Protein AF-A0A7J3QA45-F1 (afdb_monomer_lite)

Radius of gyration: 17.04 Å; chains: 1; bounding box: 43×40×52 Å

Foldseek 3Di:
DAADALCLLLLLLVQVVHKDFLQVSLVVVCVLVVPRDSPDPCSVVHSEVNRQQWDDPDPGIIHGDPLSVVSNPDDDDRSDQDDLVNLVSRVVVLCVDPLSVQLLVCCLPPVGHPDPPPVSNVRSQNSCVSSVSGDRDDPPPPPPPDD

Structure (mmCIF, N/CA/C/O backbone):
data_AF-A0A7J3QA45-F1
#
_entry.id   AF-A0A7J3QA45-F1
#
loop_
_atom_site.group_PDB
_atom_site.id
_atom_site.type_symbol
_atom_site.label_atom_id
_atom_site.label_alt_id
_atom_site.label_comp_id
_atom_site.label_asym_id
_atom_site.label_entity_id
_atom_site.label_seq_id
_atom_site.pdbx_PDB_ins_code
_atom_site.Cartn_x
_atom_site.Cartn_y
_atom_site.Cartn_z
_atom_site.occupancy
_atom_site.B_iso_or_equiv
_atom_site.auth_seq_id
_atom_site.auth_comp_id
_atom_site.auth_asym_id
_atom_site.auth_atom_id
_atom_site.pdbx_PDB_model_num
ATOM 1 N N . MET A 1 1 ? -9.546 -4.423 -7.820 1.00 52.44 1 MET A N 1
ATOM 2 C CA . MET A 1 1 ? -8.212 -4.137 -8.392 1.00 52.44 1 MET A CA 1
ATOM 3 C C . MET A 1 1 ? -7.271 -3.962 -7.219 1.00 52.44 1 MET A C 1
ATOM 5 O O . MET A 1 1 ? -7.621 -3.187 -6.346 1.00 52.44 1 MET A O 1
ATOM 9 N N . VAL A 1 2 ? -6.156 -4.691 -7.154 1.00 60.16 2 VAL A N 1
ATOM 10 C CA . VAL A 1 2 ? -5.125 -4.428 -6.141 1.00 60.16 2 VAL A CA 1
ATOM 11 C C . VAL A 1 2 ? -4.188 -3.395 -6.744 1.00 60.16 2 VAL A C 1
ATOM 13 O O . VAL A 1 2 ? -3.574 -3.640 -7.781 1.00 60.16 2 VAL A O 1
ATOM 16 N N . LEU A 1 3 ? -4.152 -2.207 -6.153 1.00 64.94 3 LEU A N 1
ATOM 17 C CA . LEU A 1 3 ? -3.169 -1.202 -6.514 1.00 64.94 3 LEU A CA 1
ATOM 18 C C . LEU A 1 3 ? -2.523 -0.690 -5.241 1.00 64.94 3 LEU A C 1
ATOM 20 O O . LEU A 1 3 ? -3.191 -0.235 -4.316 1.00 64.94 3 LEU A O 1
ATOM 24 N N . TYR A 1 4 ? -1.204 -0.766 -5.230 1.00 73.31 4 TYR A N 1
ATOM 25 C CA . TYR A 1 4 ? -0.412 -0.409 -4.081 1.00 73.31 4 TYR A CA 1
ATOM 26 C C . TYR A 1 4 ? 0.053 1.050 -4.159 1.00 73.31 4 TYR A C 1
ATOM 28 O O . TYR A 1 4 ? 0.546 1.502 -5.189 1.00 73.31 4 TYR A O 1
ATOM 36 N N . ASP A 1 5 ? -0.096 1.780 -3.059 1.00 88.06 5 ASP A N 1
ATOM 37 C CA . ASP A 1 5 ? 0.542 3.067 -2.784 1.00 88.06 5 ASP A CA 1
ATOM 38 C C . ASP A 1 5 ? 1.360 2.882 -1.503 1.00 88.06 5 ASP A C 1
ATOM 40 O O . ASP A 1 5 ? 0.921 2.179 -0.595 1.00 88.06 5 ASP A O 1
ATOM 44 N N . VAL A 1 6 ? 2.536 3.500 -1.377 1.00 86.44 6 VAL A N 1
ATOM 45 C CA . VAL A 1 6 ? 3.360 3.332 -0.162 1.00 86.44 6 VAL A CA 1
ATOM 46 C C . VAL A 1 6 ? 2.627 3.743 1.119 1.00 86.44 6 VAL A C 1
ATOM 48 O O . VAL A 1 6 ? 2.870 3.161 2.171 1.00 86.44 6 VAL A O 1
ATOM 51 N N . ARG A 1 7 ? 1.656 4.659 1.029 1.00 93.00 7 ARG A N 1
ATOM 52 C CA . ARG A 1 7 ? 0.802 5.084 2.150 1.00 93.00 7 ARG A CA 1
ATOM 53 C C . ARG A 1 7 ? -0.161 3.995 2.625 1.00 93.00 7 ARG A C 1
ATOM 55 O O . ARG A 1 7 ? -0.652 4.086 3.746 1.00 93.00 7 ARG A O 1
ATOM 62 N N . CYS A 1 8 ? -0.411 2.951 1.833 1.00 94.19 8 CYS A N 1
ATOM 63 C CA . CYS A 1 8 ? -1.158 1.770 2.277 1.00 94.19 8 CYS A CA 1
ATOM 64 C C . CYS A 1 8 ? -0.505 1.118 3.504 1.00 94.19 8 CYS A C 1
ATOM 66 O O . CYS A 1 8 ? -1.209 0.614 4.381 1.00 94.19 8 CYS A O 1
ATOM 68 N N . ARG A 1 9 ? 0.829 1.210 3.614 1.00 95.19 9 ARG A N 1
ATOM 69 C CA . ARG A 1 9 ? 1.581 0.777 4.794 1.00 95.19 9 ARG A CA 1
ATOM 70 C C . ARG A 1 9 ? 1.171 1.555 6.045 1.00 95.19 9 ARG A C 1
ATOM 72 O O . ARG A 1 9 ? 1.000 0.969 7.108 1.00 95.19 9 ARG A O 1
ATOM 79 N N . ASP A 1 10 ? 0.993 2.867 5.929 1.00 96.38 10 ASP A N 1
ATOM 80 C CA . ASP A 1 10 ? 0.605 3.710 7.065 1.00 96.38 10 ASP A CA 1
ATOM 81 C C . ASP A 1 10 ? -0.838 3.470 7.493 1.00 96.38 10 ASP A C 1
ATOM 83 O O . ASP A 1 10 ? -1.129 3.495 8.684 1.00 96.38 10 ASP A O 1
ATOM 87 N N . VAL A 1 11 ? -1.731 3.157 6.549 1.00 97.12 11 VAL A N 1
ATOM 88 C CA . VAL A 1 11 ? -3.088 2.695 6.879 1.00 97.12 11 VAL A CA 1
ATOM 89 C C . VAL A 1 11 ? -3.024 1.438 7.743 1.00 97.12 11 VAL A C 1
ATOM 91 O O . VAL A 1 11 ? -3.691 1.375 8.773 1.00 97.12 11 VAL A O 1
ATOM 94 N N . ALA A 1 12 ? -2.196 0.460 7.362 1.00 97.06 12 ALA A N 1
ATOM 95 C CA . ALA A 1 12 ? -2.019 -0.750 8.156 1.00 97.06 12 ALA A CA 1
ATOM 96 C C . ALA A 1 12 ? -1.479 -0.421 9.560 1.00 97.06 12 ALA A C 1
ATOM 98 O O . ALA A 1 12 ? -2.014 -0.894 10.560 1.00 97.06 12 ALA A O 1
ATOM 99 N N . ARG A 1 13 ? -0.483 0.467 9.673 1.00 96.88 13 ARG A N 1
ATOM 100 C CA . ARG A 1 13 ? 0.039 0.894 10.984 1.00 96.88 13 ARG A CA 1
ATOM 101 C C . ARG A 1 13 ? -0.997 1.648 11.831 1.00 96.88 13 ARG A C 1
ATOM 103 O O . ARG A 1 13 ? -1.034 1.445 13.039 1.00 96.88 13 ARG A O 1
ATOM 110 N N . ILE A 1 14 ? -1.878 2.447 11.228 1.00 97.38 14 ILE A N 1
ATOM 111 C CA . ILE A 1 14 ? -3.013 3.082 11.927 1.00 97.38 14 ILE A CA 1
ATOM 112 C C . ILE A 1 14 ? -3.966 2.017 12.494 1.00 97.38 14 ILE A C 1
ATOM 114 O O . ILE A 1 14 ? -4.386 2.105 13.652 1.00 97.38 14 ILE A O 1
ATOM 118 N N . LEU A 1 15 ? -4.275 0.992 11.699 1.00 98.00 15 LEU A N 1
ATOM 119 C CA . LEU A 1 15 ? -5.167 -0.108 12.079 1.00 98.00 15 LEU A CA 1
ATOM 120 C C . LEU A 1 15 ? -4.523 -1.139 13.017 1.00 98.00 15 LEU A C 1
ATOM 122 O O . LEU A 1 15 ? -5.234 -1.949 13.600 1.00 98.00 15 LEU A O 1
ATOM 126 N N . ALA A 1 16 ? -3.209 -1.083 13.253 1.00 96.12 16 ALA A N 1
ATOM 127 C CA . ALA A 1 16 ? -2.541 -1.935 14.245 1.00 96.12 16 ALA A CA 1
ATOM 128 C C . ALA A 1 16 ? -3.087 -1.734 15.671 1.00 96.12 16 ALA A C 1
ATOM 130 O O . ALA A 1 16 ? -2.983 -2.622 16.510 1.00 96.12 16 ALA A O 1
ATOM 131 N N . SER A 1 17 ? -3.695 -0.573 15.927 1.00 93.56 17 SER A N 1
ATOM 132 C CA . SER A 1 17 ? -4.374 -0.241 17.186 1.00 93.56 17 SER A CA 1
ATOM 133 C C . SER A 1 17 ? -5.836 -0.710 17.260 1.00 93.56 17 SER A C 1
ATOM 135 O O . SER A 1 17 ? -6.499 -0.468 18.266 1.00 93.56 17 SER A O 1
ATOM 137 N N . GLY A 1 18 ? -6.338 -1.368 16.213 1.00 96.94 18 GLY A N 1
ATOM 138 C CA . GLY A 1 18 ? -7.692 -1.907 16.122 1.00 96.94 18 GLY A CA 1
ATOM 139 C C . GLY A 1 18 ? -8.506 -1.339 14.951 1.00 96.94 18 GLY A C 1
ATOM 140 O O . GLY A 1 18 ? -8.048 -0.420 14.258 1.00 96.94 18 GLY A O 1
ATOM 141 N N . PRO A 1 19 ? -9.724 -1.875 14.733 1.00 97.88 19 PRO A N 1
ATOM 142 C CA . PRO A 1 19 ? -10.583 -1.464 13.633 1.00 97.88 19 PRO A CA 1
ATOM 143 C C . PRO A 1 19 ? -10.991 0.007 13.708 1.00 97.88 19 PRO A C 1
ATOM 145 O O . PRO A 1 19 ? -11.287 0.529 14.784 1.00 97.88 19 PRO A O 1
ATOM 148 N N . ARG A 1 20 ? -11.050 0.679 12.554 1.00 98.06 20 ARG A N 1
ATOM 149 C CA . ARG A 1 20 ? -11.403 2.106 12.458 1.00 98.06 20 ARG A CA 1
ATOM 150 C C . ARG A 1 20 ? -12.292 2.395 11.262 1.00 98.06 20 ARG A C 1
ATOM 152 O O . ARG A 1 20 ? -12.293 1.677 10.261 1.00 98.06 20 ARG A O 1
ATOM 159 N N . THR A 1 21 ? -13.025 3.494 11.347 1.00 97.69 21 THR A N 1
ATOM 160 C CA . THR A 1 21 ? -13.800 4.018 10.225 1.00 97.69 21 THR A CA 1
ATOM 161 C C . THR A 1 21 ? -12.905 4.698 9.196 1.00 97.69 21 THR A C 1
ATOM 163 O O . THR A 1 21 ? -11.833 5.226 9.518 1.00 97.69 21 THR A O 1
ATOM 166 N N . ARG A 1 22 ? -13.378 4.804 7.950 1.00 96.50 22 ARG A N 1
ATOM 167 C CA . ARG A 1 22 ? -12.679 5.577 6.908 1.00 96.50 22 ARG A CA 1
ATOM 168 C C . ARG A 1 22 ? -12.398 7.019 7.345 1.00 96.50 22 ARG A C 1
ATOM 170 O O . ARG A 1 22 ? -11.343 7.565 7.024 1.00 96.50 22 ARG A O 1
ATOM 177 N N . LYS A 1 23 ? -13.338 7.652 8.060 1.00 96.00 23 LYS A N 1
ATOM 178 C CA . LYS A 1 23 ? -13.188 9.033 8.551 1.00 96.00 23 LYS A CA 1
ATOM 179 C C . LYS A 1 23 ? -12.002 9.158 9.508 1.00 96.00 23 LYS A C 1
ATOM 181 O O . LYS A 1 23 ? -11.232 10.112 9.385 1.00 96.00 23 LYS A O 1
ATOM 186 N N . GLU A 1 24 ? -11.867 8.230 10.447 1.00 97.06 24 GLU A N 1
ATOM 187 C CA . GLU A 1 24 ? -10.777 8.227 11.428 1.00 97.06 24 GLU A CA 1
ATOM 188 C C . GLU A 1 24 ? -9.437 7.973 10.744 1.00 97.06 24 GLU A C 1
ATOM 190 O O . GLU A 1 24 ? -8.512 8.765 10.915 1.00 97.06 24 GLU A O 1
ATOM 195 N N . ILE A 1 25 ? -9.369 6.959 9.876 1.00 97.56 25 ILE A N 1
ATOM 196 C CA . ILE A 1 25 ? -8.165 6.642 9.093 1.00 97.56 25 ILE A CA 1
ATOM 197 C C . ILE A 1 25 ? -7.715 7.859 8.280 1.00 97.56 25 ILE A C 1
ATOM 199 O O . ILE A 1 25 ? -6.559 8.270 8.353 1.00 97.56 25 ILE A O 1
ATOM 203 N N . GLY A 1 26 ? -8.632 8.484 7.538 1.00 96.69 26 GLY A N 1
ATOM 204 C CA . GLY A 1 26 ? -8.322 9.674 6.749 1.00 96.69 26 GLY A CA 1
ATOM 205 C C . GLY A 1 26 ? -7.869 10.863 7.602 1.00 96.69 26 GLY A C 1
ATOM 206 O O . GLY A 1 26 ? -7.037 11.652 7.152 1.00 96.69 26 GLY A O 1
ATOM 207 N N . THR A 1 27 ? -8.392 10.998 8.824 1.00 96.44 27 THR A N 1
ATOM 208 C CA . THR A 1 27 ? -7.992 12.058 9.763 1.00 96.44 27 THR A CA 1
ATOM 209 C C . THR A 1 27 ? -6.568 11.840 10.262 1.00 96.44 27 THR A C 1
ATOM 211 O O . THR A 1 27 ? -5.777 12.780 10.225 1.00 96.44 27 THR A O 1
ATOM 214 N N . GLU A 1 28 ? -6.215 10.614 10.653 1.00 97.06 28 GLU A N 1
ATOM 215 C CA . GLU A 1 28 ? -4.846 10.270 11.059 1.00 97.06 28 GLU A CA 1
ATOM 216 C C . GLU A 1 28 ? -3.855 10.436 9.905 1.00 97.06 28 GLU A C 1
ATOM 218 O O . GLU A 1 28 ? -2.829 11.099 10.055 1.00 97.06 28 GLU A O 1
ATOM 223 N N . LEU A 1 29 ? -4.197 9.941 8.711 1.00 95.88 29 LEU A N 1
ATOM 224 C CA . LEU A 1 29 ? -3.346 10.102 7.533 1.00 95.88 29 LEU A CA 1
ATOM 225 C C . LEU A 1 29 ? -3.089 11.570 7.192 1.00 95.88 29 LEU A C 1
ATOM 227 O O . LEU A 1 29 ? -1.989 11.902 6.765 1.00 95.88 29 LEU A O 1
ATOM 231 N N . ARG A 1 30 ? -4.067 12.463 7.377 1.00 95.81 30 AR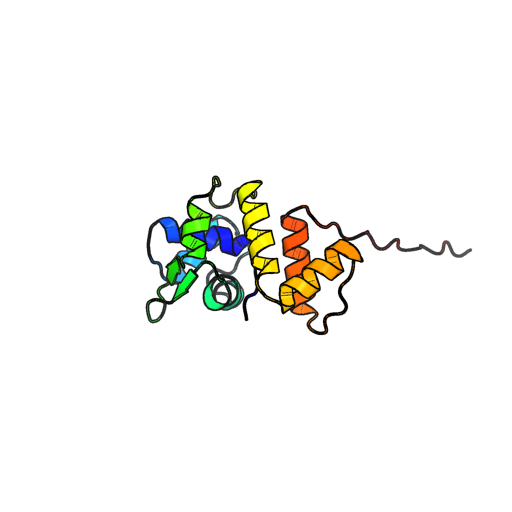G A N 1
ATOM 232 C CA . ARG A 1 30 ? -3.893 13.894 7.085 1.00 95.81 30 ARG A CA 1
ATOM 233 C C . ARG A 1 30 ? -2.884 14.569 8.016 1.00 95.81 30 ARG A C 1
ATOM 235 O O . ARG A 1 30 ? -2.253 15.535 7.598 1.00 95.81 30 ARG A O 1
ATOM 242 N N . LYS A 1 31 ? -2.699 14.066 9.242 1.00 95.56 31 LYS A N 1
ATOM 243 C CA . LYS A 1 31 ? -1.657 14.570 10.156 1.00 95.56 31 LYS A CA 1
ATOM 244 C C . LYS A 1 31 ? -0.253 14.321 9.596 1.00 95.56 31 LYS A C 1
ATOM 246 O O . LYS A 1 31 ? 0.635 15.137 9.794 1.00 95.56 31 LYS A O 1
ATOM 251 N N . ILE A 1 32 ? -0.083 13.215 8.872 1.00 94.69 32 ILE A N 1
ATOM 252 C CA . ILE A 1 32 ? 1.184 12.787 8.261 1.00 94.69 32 ILE A CA 1
ATOM 253 C C . ILE A 1 32 ? 1.339 13.374 6.852 1.00 94.69 32 ILE A C 1
ATOM 255 O O . ILE A 1 32 ? 2.421 13.781 6.442 1.00 94.69 32 ILE A O 1
ATOM 259 N N . TYR A 1 33 ? 0.233 13.432 6.112 1.00 93.56 33 TYR A N 1
ATOM 260 C CA . TYR A 1 33 ? 0.151 13.869 4.725 1.00 93.56 33 TYR A CA 1
ATOM 261 C C . TYR A 1 33 ? -0.831 15.048 4.612 1.00 93.56 33 TYR A C 1
ATOM 263 O O . TYR A 1 33 ? -1.982 14.842 4.218 1.00 93.56 33 TYR A O 1
ATOM 271 N N . PRO A 1 34 ? -0.416 16.295 4.918 1.00 92.19 34 PRO A N 1
ATOM 272 C CA . PRO A 1 34 ? -1.330 17.443 5.009 1.00 92.19 34 PRO A CA 1
ATOM 273 C C . PRO A 1 34 ? -2.113 17.747 3.726 1.00 92.19 34 PRO A C 1
ATOM 275 O O . PRO A 1 34 ? -3.234 18.256 3.780 1.00 92.19 34 PRO A O 1
ATOM 278 N N . THR A 1 35 ? -1.542 17.404 2.569 1.00 91.62 35 THR A N 1
ATOM 279 C CA . THR A 1 35 ? -2.157 17.579 1.244 1.00 91.62 35 THR A CA 1
ATOM 280 C C . THR A 1 35 ? -3.188 16.498 0.907 1.00 91.62 35 THR A C 1
ATOM 282 O O . THR A 1 35 ? -3.950 16.643 -0.053 1.00 91.62 35 THR A O 1
ATOM 285 N N . LEU A 1 36 ? -3.256 15.415 1.689 1.00 91.62 36 LEU A N 1
ATOM 286 C CA . LEU A 1 36 ? -4.223 14.346 1.493 1.00 91.62 36 LEU A CA 1
ATOM 287 C C . LEU A 1 36 ? -5.618 14.800 1.936 1.00 91.62 36 LEU A C 1
ATOM 289 O O . LEU A 1 36 ? -5.862 15.180 3.083 1.00 91.62 36 LEU A O 1
ATOM 293 N N . ARG A 1 37 ? -6.585 14.681 1.027 1.00 92.81 37 ARG A N 1
ATOM 294 C CA . ARG A 1 37 ? -7.998 14.876 1.357 1.00 92.81 37 ARG A CA 1
ATOM 295 C C . ARG A 1 37 ? -8.506 13.655 2.125 1.00 92.81 37 ARG A C 1
ATOM 297 O O . ARG A 1 37 ? -8.786 12.630 1.515 1.00 92.81 37 ARG A O 1
ATOM 304 N N . ALA A 1 38 ? -8.685 13.793 3.439 1.00 88.69 38 ALA A N 1
ATOM 305 C CA . ALA A 1 38 ? -9.102 12.718 4.353 1.00 88.69 38 ALA A CA 1
ATOM 306 C C . ALA A 1 38 ? -10.350 11.928 3.903 1.00 88.69 38 ALA A C 1
ATOM 308 O O . ALA A 1 38 ? -10.445 10.730 4.134 1.00 88.69 38 ALA A O 1
ATOM 309 N N . ARG A 1 39 ? -11.311 12.594 3.250 1.00 91.00 39 ARG A N 1
ATOM 310 C CA . ARG A 1 39 ? -12.547 11.976 2.724 1.00 91.00 39 ARG A CA 1
ATOM 311 C C . ARG A 1 39 ? -12.553 11.828 1.199 1.00 91.00 39 ARG A C 1
ATOM 313 O O . ARG A 1 39 ? -13.601 11.588 0.609 1.00 91.00 39 ARG A O 1
ATOM 320 N N . GLY A 1 40 ? -11.409 12.044 0.557 1.00 93.12 40 GLY A N 1
ATOM 321 C CA . GLY A 1 40 ? -11.284 11.997 -0.894 1.00 93.12 40 GLY A CA 1
ATOM 322 C C . GLY A 1 40 ? -11.397 10.576 -1.444 1.00 93.12 40 GLY A C 1
ATOM 323 O O . GLY A 1 40 ? -11.145 9.600 -0.735 1.00 93.12 40 GLY A O 1
ATOM 324 N N . ALA A 1 41 ? -11.714 10.479 -2.738 1.00 93.06 41 ALA A N 1
ATOM 325 C CA . ALA A 1 41 ? -11.785 9.209 -3.463 1.00 93.06 41 ALA A CA 1
ATOM 326 C C . ALA A 1 41 ? -10.495 8.390 -3.320 1.00 93.06 41 ALA A C 1
ATOM 328 O O . ALA A 1 41 ? -10.567 7.189 -3.124 1.00 93.06 41 ALA A O 1
ATOM 329 N N . TRP A 1 42 ? -9.328 9.043 -3.277 1.00 92.31 42 TRP A N 1
ATOM 330 C CA . TRP A 1 42 ? -8.045 8.362 -3.090 1.00 92.31 42 TRP A CA 1
ATOM 331 C C . TRP A 1 42 ? -7.959 7.546 -1.793 1.00 92.31 42 TRP A C 1
ATOM 333 O O . TRP A 1 42 ? -7.469 6.422 -1.804 1.00 92.31 42 TRP A O 1
ATOM 343 N N . VAL A 1 43 ? -8.440 8.097 -0.672 1.00 94.12 43 VAL A N 1
ATOM 344 C CA . VAL A 1 43 ? -8.439 7.377 0.612 1.00 94.12 43 VAL A CA 1
ATOM 345 C C . VAL A 1 43 ? -9.388 6.187 0.541 1.00 94.12 43 VAL A C 1
ATOM 347 O O . VAL A 1 43 ? -9.044 5.100 0.984 1.00 94.12 43 VAL A O 1
ATOM 350 N N . ARG A 1 44 ? -10.575 6.392 -0.035 1.00 94.81 44 ARG A N 1
ATOM 351 C CA . ARG A 1 44 ? -11.590 5.345 -0.162 1.00 94.81 44 ARG A CA 1
ATOM 352 C C . ARG A 1 44 ? -11.136 4.209 -1.078 1.00 94.81 44 ARG A C 1
ATOM 354 O O . ARG A 1 44 ? -11.201 3.057 -0.687 1.00 94.81 44 ARG A O 1
ATOM 361 N N . GLU A 1 45 ? -10.706 4.542 -2.284 1.00 93.38 45 GLU A N 1
ATOM 362 C CA . GLU A 1 45 ? -10.434 3.567 -3.334 1.00 93.38 45 GLU A CA 1
ATOM 363 C C . GLU A 1 45 ? -9.041 2.971 -3.148 1.00 93.38 45 GLU A C 1
ATOM 365 O O . GLU A 1 45 ? -8.908 1.790 -2.864 1.00 93.38 45 GLU A O 1
ATOM 370 N N . VAL A 1 46 ? -7.993 3.794 -3.218 1.00 92.12 46 VAL A N 1
ATOM 371 C CA . VAL A 1 46 ? -6.607 3.303 -3.252 1.00 92.12 46 VAL A CA 1
ATOM 372 C C . VAL A 1 46 ? -6.134 2.832 -1.881 1.00 92.12 46 VAL A C 1
ATOM 374 O O . VAL A 1 46 ? -5.549 1.761 -1.764 1.00 92.12 46 VAL A O 1
ATOM 377 N N . LEU A 1 47 ? -6.374 3.626 -0.835 1.00 94.88 47 LEU A N 1
ATOM 378 C CA . LEU A 1 47 ? -5.818 3.346 0.493 1.00 94.88 47 LEU A CA 1
ATOM 379 C C . LEU A 1 47 ? -6.652 2.352 1.316 1.00 94.88 47 LEU A C 1
ATOM 381 O O . LEU A 1 47 ? -6.158 1.866 2.335 1.00 94.88 47 LEU A O 1
ATOM 385 N N . LEU A 1 48 ? -7.880 2.043 0.883 1.00 95.31 48 LEU A N 1
ATOM 386 C CA . LEU A 1 48 ? -8.791 1.127 1.573 1.00 95.31 48 LEU A CA 1
ATOM 387 C C . LEU A 1 48 ? -9.323 0.029 0.643 1.00 95.31 48 LEU A C 1
ATOM 389 O O . LEU A 1 48 ? -8.873 -1.104 0.754 1.00 95.31 48 LEU A O 1
ATOM 393 N N . GLU A 1 49 ? -10.231 0.333 -0.290 1.00 94.56 49 GLU A N 1
ATOM 394 C CA . GLU A 1 49 ? -10.905 -0.686 -1.121 1.00 94.56 49 GLU A CA 1
ATOM 395 C C . GLU A 1 49 ? -9.940 -1.533 -1.972 1.00 94.56 49 GLU A C 1
ATOM 397 O O . GLU A 1 49 ? -10.214 -2.703 -2.236 1.00 94.56 49 GLU A O 1
ATOM 402 N N . TRP A 1 50 ? -8.821 -0.960 -2.413 1.00 91.75 50 TRP A N 1
ATOM 403 C CA . TRP A 1 50 ? -7.809 -1.622 -3.246 1.00 91.75 50 TRP A CA 1
ATOM 404 C C . TRP A 1 50 ? -6.541 -1.991 -2.478 1.00 91.75 50 TRP A C 1
ATOM 406 O O . TRP A 1 50 ? -5.625 -2.582 -3.058 1.00 91.75 50 TRP A O 1
ATOM 416 N N . ASN A 1 51 ? -6.475 -1.643 -1.193 1.00 93.81 51 ASN A N 1
ATOM 417 C CA . ASN A 1 51 ? -5.316 -1.884 -0.353 1.00 93.81 51 ASN A CA 1
ATOM 418 C C . ASN A 1 51 ? -5.351 -3.329 0.176 1.00 93.81 51 ASN A C 1
ATOM 420 O O . ASN A 1 51 ? -6.190 -3.647 1.017 1.00 93.81 51 ASN A O 1
ATOM 424 N N . PRO A 1 52 ? -4.413 -4.199 -0.239 1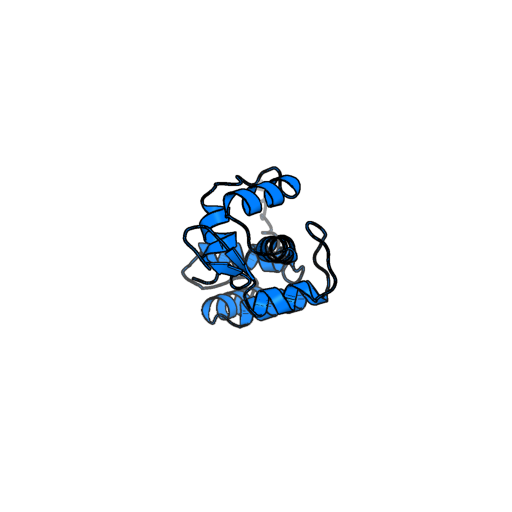.00 92.69 52 PRO A N 1
ATOM 425 C CA . PRO A 1 52 ? -4.426 -5.608 0.148 1.00 92.69 52 PRO A CA 1
ATOM 426 C C . PRO A 1 52 ? -4.074 -5.830 1.625 1.00 92.69 52 PRO A C 1
ATOM 428 O O . PRO A 1 52 ? -4.192 -6.945 2.117 1.00 92.69 52 PRO A O 1
ATOM 431 N N . LEU A 1 53 ? -3.613 -4.794 2.333 1.00 95.69 53 LEU A N 1
ATOM 432 C CA . LEU A 1 53 ? -3.242 -4.878 3.743 1.00 95.69 53 LEU A CA 1
ATOM 433 C C . LEU A 1 53 ? -4.446 -4.762 4.677 1.00 95.69 53 LEU A C 1
ATOM 435 O O . LEU A 1 53 ? -4.318 -5.070 5.862 1.00 95.69 53 LEU A O 1
ATOM 439 N N . VAL A 1 54 ? -5.613 -4.367 4.177 1.00 96.88 54 VAL A N 1
ATOM 440 C CA . VAL A 1 54 ? -6.794 -4.107 5.002 1.00 96.88 54 VAL A CA 1
ATOM 441 C C . VAL A 1 54 ? -8.015 -4.831 4.459 1.00 96.88 54 VAL A C 1
ATOM 443 O O . VAL A 1 54 ? -8.077 -5.192 3.287 1.00 96.88 54 VAL A O 1
ATOM 446 N N . VAL A 1 55 ? -8.999 -5.042 5.323 1.00 97.44 55 VAL A N 1
ATOM 447 C CA . VAL A 1 55 ? -10.280 -5.663 4.987 1.00 97.44 55 VAL A CA 1
ATOM 448 C C . VAL A 1 55 ? -11.420 -4.845 5.568 1.00 97.44 55 VAL A C 1
ATOM 450 O O . VAL A 1 55 ? -11.312 -4.273 6.653 1.00 97.44 55 VAL A O 1
ATOM 453 N N . LYS A 1 56 ? -12.533 -4.785 4.840 1.00 97.50 56 LYS A N 1
ATOM 454 C CA . LYS A 1 56 ? -13.761 -4.146 5.310 1.00 97.50 56 LYS A CA 1
ATOM 455 C C . LYS A 1 56 ? -14.560 -5.153 6.138 1.00 97.50 56 LYS A C 1
ATOM 457 O O . LYS A 1 56 ? -14.954 -6.188 5.612 1.00 97.50 56 LYS A O 1
ATOM 462 N N . ILE A 1 57 ? -14.809 -4.842 7.409 1.00 97.12 57 ILE A N 1
ATOM 463 C CA . ILE A 1 57 ? -15.493 -5.738 8.365 1.00 97.12 57 ILE A CA 1
ATOM 464 C C . ILE A 1 57 ? -16.909 -5.271 8.744 1.00 97.12 57 ILE A C 1
ATOM 466 O O . ILE A 1 57 ? -17.596 -5.914 9.528 1.00 97.12 57 ILE A O 1
ATOM 470 N N . GLY A 1 58 ? -17.360 -4.142 8.199 1.00 93.12 58 GLY A N 1
ATOM 471 C CA . GLY A 1 58 ? -18.697 -3.588 8.420 1.00 93.12 58 GLY A CA 1
ATOM 472 C C . GLY A 1 58 ? -19.023 -2.508 7.391 1.00 93.12 58 GLY A C 1
ATOM 473 O O . GLY A 1 58 ? -18.294 -2.346 6.417 1.00 93.12 58 GLY A O 1
ATOM 474 N N . ASN A 1 59 ? -20.087 -1.724 7.597 1.00 90.31 59 ASN A N 1
ATOM 475 C CA . ASN A 1 59 ? -20.541 -0.744 6.594 1.00 90.31 59 ASN A CA 1
ATOM 476 C C . ASN A 1 59 ? -19.497 0.332 6.228 1.00 90.31 59 ASN A C 1
ATOM 478 O O . ASN A 1 59 ? -19.405 0.705 5.057 1.00 90.31 59 ASN A O 1
ATOM 482 N N . ASP A 1 60 ? -18.684 0.794 7.181 1.00 95.44 60 ASP A N 1
ATOM 483 C CA . ASP A 1 60 ? -17.565 1.729 6.941 1.00 95.44 60 ASP A CA 1
ATOM 484 C C . ASP A 1 60 ? -16.360 1.447 7.855 1.00 95.44 60 ASP A C 1
ATOM 486 O O . ASP A 1 60 ? -15.510 2.311 8.056 1.00 95.44 60 ASP A O 1
ATOM 490 N N . THR A 1 61 ? -16.291 0.239 8.419 1.00 97.62 61 THR A N 1
ATOM 491 C CA . THR A 1 61 ? -15.255 -0.169 9.376 1.00 97.62 61 THR A CA 1
ATOM 492 C C . THR A 1 61 ? -14.234 -1.067 8.696 1.00 97.62 61 THR A C 1
ATOM 494 O O . THR A 1 61 ? -14.602 -2.013 7.994 1.00 97.62 61 THR A O 1
ATOM 497 N N . TRP A 1 62 ? -12.960 -0.776 8.932 1.00 98.38 62 TRP A N 1
ATOM 498 C CA . TRP A 1 62 ? -11.818 -1.451 8.332 1.00 98.38 62 TRP A CA 1
ATOM 499 C C . TRP A 1 62 ? -10.910 -2.017 9.416 1.00 98.38 62 TRP A C 1
ATOM 501 O O . TRP A 1 62 ? -10.730 -1.383 10.454 1.00 98.38 62 TRP A O 1
ATOM 511 N N . ASP A 1 63 ? -10.332 -3.183 9.154 1.00 98.62 63 ASP A N 1
ATOM 512 C CA . ASP A 1 63 ? -9.342 -3.845 10.006 1.00 98.62 63 ASP A CA 1
ATOM 513 C C . ASP A 1 63 ? -8.178 -4.382 9.154 1.00 98.62 63 ASP A C 1
ATOM 515 O O . ASP A 1 63 ? -8.195 -4.301 7.922 1.00 98.62 63 ASP A O 1
ATOM 519 N N . LEU A 1 64 ? -7.144 -4.914 9.799 1.00 98.38 64 LEU A N 1
ATOM 520 C CA . LEU A 1 64 ? -6.021 -5.566 9.141 1.00 98.38 64 LEU A CA 1
ATOM 521 C C . LEU A 1 64 ? -6.415 -6.911 8.523 1.00 98.38 64 LEU A C 1
ATOM 523 O O . LEU A 1 64 ? -6.966 -7.792 9.187 1.00 98.38 64 LEU A O 1
ATOM 527 N N . SER A 1 65 ? -6.014 -7.089 7.264 1.00 97.12 65 SER A N 1
ATOM 528 C CA . SER A 1 65 ? -5.875 -8.412 6.646 1.00 97.12 65 SER A CA 1
ATOM 529 C C . SER A 1 65 ? -4.710 -9.190 7.275 1.00 97.12 65 SER A C 1
ATOM 531 O O . SER A 1 65 ? -3.871 -8.606 7.965 1.00 97.12 65 SER A O 1
ATOM 533 N N . ASP A 1 66 ? -4.566 -10.475 6.947 1.00 97.00 66 ASP A N 1
ATOM 534 C CA . ASP A 1 66 ? -3.398 -11.268 7.358 1.00 97.00 66 ASP A CA 1
ATOM 535 C C . ASP A 1 66 ? -2.073 -10.690 6.833 1.00 97.00 66 ASP A C 1
ATOM 537 O O . ASP A 1 66 ? -1.087 -10.626 7.570 1.00 97.00 66 ASP A O 1
ATOM 541 N N . LEU A 1 67 ? -2.058 -10.171 5.597 1.00 95.25 67 LEU A N 1
ATOM 542 C CA . LEU A 1 67 ? -0.897 -9.470 5.034 1.00 95.25 67 LEU A CA 1
ATOM 543 C C . LEU A 1 67 ? -0.587 -8.185 5.808 1.00 95.25 67 LEU A C 1
ATOM 545 O O . LEU A 1 67 ? 0.572 -7.886 6.087 1.00 95.25 67 LEU A O 1
ATOM 549 N N . GLY A 1 68 ? -1.624 -7.444 6.197 1.00 96.88 68 GLY A N 1
ATOM 550 C CA . GLY A 1 68 ? -1.499 -6.263 7.045 1.00 96.88 68 GLY A CA 1
ATOM 551 C C . GLY A 1 68 ? -0.915 -6.600 8.412 1.00 96.88 68 GLY A C 1
ATOM 552 O O . GLY A 1 68 ? 0.019 -5.935 8.855 1.00 96.88 68 GLY A O 1
ATOM 553 N N . ARG A 1 69 ? -1.404 -7.672 9.049 1.00 98.06 69 ARG A N 1
ATOM 554 C CA . ARG A 1 69 ? -0.884 -8.179 10.330 1.00 98.06 69 ARG A CA 1
ATOM 555 C C . ARG A 1 69 ? 0.575 -8.617 10.220 1.00 98.06 69 ARG A C 1
ATOM 557 O O . ARG A 1 69 ? 1.337 -8.391 11.155 1.00 98.06 69 ARG A O 1
ATOM 564 N N . ALA A 1 70 ? 0.974 -9.220 9.102 1.00 97.00 70 ALA A N 1
ATOM 565 C CA . ALA A 1 70 ? 2.371 -9.562 8.848 1.00 97.00 70 ALA A CA 1
ATOM 566 C C . ALA A 1 70 ? 3.240 -8.304 8.699 1.00 97.00 70 ALA A C 1
ATOM 568 O O . ALA A 1 70 ? 4.280 -8.202 9.347 1.00 97.00 70 ALA A O 1
ATOM 569 N N . LEU A 1 71 ? 2.786 -7.318 7.920 1.00 96.88 71 LEU A N 1
ATOM 570 C CA . LEU A 1 71 ? 3.523 -6.074 7.703 1.00 96.88 71 LEU A CA 1
ATOM 571 C C . LEU A 1 71 ? 3.742 -5.285 9.000 1.00 96.88 71 LEU A C 1
ATOM 573 O O . LEU A 1 71 ? 4.842 -4.795 9.232 1.00 96.88 71 LEU A O 1
ATOM 577 N N . VAL A 1 72 ? 2.728 -5.159 9.863 1.00 97.00 72 VAL A N 1
ATOM 578 C CA . VAL A 1 72 ? 2.855 -4.333 1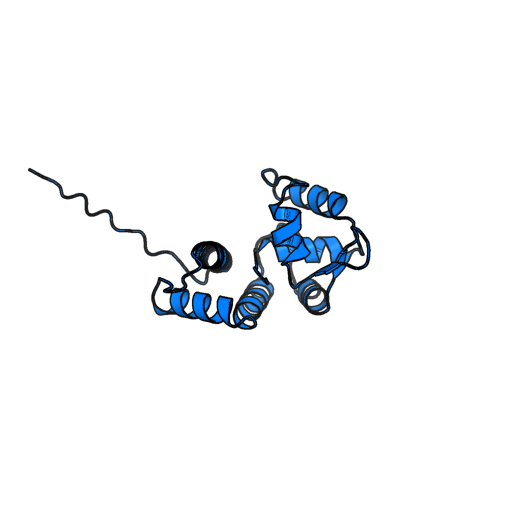1.083 1.00 97.00 72 VAL A CA 1
ATOM 579 C C . VAL A 1 72 ? 3.812 -4.929 12.118 1.00 97.00 72 VAL A C 1
ATOM 581 O O . VAL A 1 72 ? 4.258 -4.202 13.003 1.00 97.00 72 VAL A O 1
ATOM 584 N N . LYS A 1 73 ? 4.164 -6.218 11.993 1.00 96.94 73 LYS A N 1
ATOM 585 C CA . LYS A 1 73 ? 5.209 -6.869 12.801 1.00 96.94 73 LYS A CA 1
ATOM 586 C C . LYS A 1 73 ? 6.626 -6.501 12.355 1.00 96.94 73 LYS A C 1
ATOM 588 O O . LYS A 1 73 ? 7.562 -6.712 13.120 1.00 96.94 73 LYS A O 1
ATOM 593 N N . LEU A 1 74 ? 6.796 -5.982 11.139 1.00 96.69 74 LEU A N 1
ATOM 594 C CA . LEU A 1 74 ? 8.093 -5.518 10.655 1.00 96.69 74 LEU A CA 1
ATOM 595 C C . LEU A 1 74 ? 8.490 -4.210 11.355 1.00 96.69 74 LEU A C 1
ATOM 597 O O . LEU A 1 74 ? 7.613 -3.378 11.642 1.00 96.69 74 LEU A O 1
ATOM 601 N N . PRO A 1 75 ? 9.799 -3.982 11.582 1.00 93.38 75 PRO A N 1
ATOM 602 C CA . PRO A 1 75 ? 10.279 -2.718 12.121 1.00 93.38 75 PRO A CA 1
ATOM 603 C C . PRO A 1 75 ? 9.870 -1.562 11.204 1.00 93.38 75 PRO A C 1
ATOM 605 O O . PRO A 1 75 ? 9.924 -1.665 9.976 1.00 93.38 75 PRO A O 1
ATOM 608 N N . GLY A 1 76 ? 9.440 -0.459 11.810 1.00 93.44 76 GLY A N 1
ATOM 609 C CA . GLY A 1 76 ? 9.008 0.739 11.103 1.00 93.44 76 GLY A CA 1
ATOM 610 C C . GLY A 1 76 ? 7.976 1.531 11.893 1.00 93.44 76 GLY A C 1
ATOM 611 O O . GLY A 1 76 ? 7.333 1.031 12.816 1.00 93.44 76 GLY A O 1
ATOM 612 N N . GLU A 1 77 ? 7.807 2.788 11.507 1.00 94.12 77 GLU A N 1
ATOM 613 C CA . GLU A 1 77 ? 6.989 3.751 12.235 1.00 94.12 77 GLU A CA 1
ATOM 614 C C . GLU A 1 77 ? 6.079 4.520 11.286 1.00 94.12 77 GLU A C 1
ATOM 616 O O . GLU A 1 77 ? 6.445 4.839 10.151 1.00 94.12 77 GLU A O 1
ATOM 621 N N . LEU A 1 78 ? 4.888 4.849 11.781 1.00 93.00 78 LEU A N 1
ATOM 622 C CA . LEU A 1 78 ? 3.882 5.613 11.058 1.00 93.00 78 LEU A CA 1
ATOM 623 C C . LEU A 1 78 ? 4.465 6.937 10.527 1.00 93.00 78 LEU A C 1
ATOM 625 O O . LEU A 1 78 ? 5.005 7.737 11.290 1.00 93.00 78 LEU A O 1
ATOM 629 N N . GLY A 1 79 ? 4.366 7.165 9.214 1.00 90.88 79 GLY A N 1
ATOM 630 C CA . GLY A 1 79 ? 4.840 8.394 8.565 1.00 90.88 79 GLY A CA 1
ATOM 631 C C . GLY A 1 79 ? 6.361 8.559 8.447 1.00 90.88 79 GLY A C 1
ATOM 632 O O . GLY A 1 79 ? 6.821 9.559 7.895 1.00 90.88 79 GLY A O 1
ATOM 633 N N . LYS A 1 80 ? 7.156 7.600 8.932 1.00 94.44 80 LYS A N 1
ATOM 634 C CA . LYS A 1 80 ? 8.610 7.567 8.718 1.00 94.44 80 LYS A CA 1
ATOM 635 C C . LYS A 1 80 ? 8.963 6.908 7.379 1.00 94.44 80 LYS A C 1
ATOM 637 O O . LYS A 1 80 ? 8.146 6.150 6.849 1.00 94.44 80 LYS A O 1
ATOM 642 N N . PRO A 1 81 ? 10.177 7.144 6.843 1.00 93.06 81 PRO A N 1
ATOM 643 C CA . PRO A 1 81 ? 10.678 6.424 5.674 1.00 93.06 81 PRO A CA 1
ATOM 644 C C . PRO A 1 81 ? 10.558 4.902 5.819 1.00 93.06 81 PRO A C 1
ATOM 646 O O . PRO A 1 81 ? 10.584 4.373 6.929 1.00 93.06 81 PRO A O 1
ATOM 649 N N . LEU A 1 82 ? 10.423 4.207 4.687 1.00 92.88 82 LEU A N 1
ATOM 650 C CA . LEU A 1 82 ? 10.327 2.750 4.671 1.00 92.88 82 LEU A CA 1
ATOM 651 C C . LEU A 1 82 ? 11.646 2.112 5.113 1.00 92.88 82 LEU A C 1
ATOM 653 O O . LEU A 1 82 ? 12.705 2.463 4.580 1.00 92.88 82 LEU A O 1
ATOM 657 N N . THR A 1 83 ? 11.563 1.146 6.027 1.00 95.56 83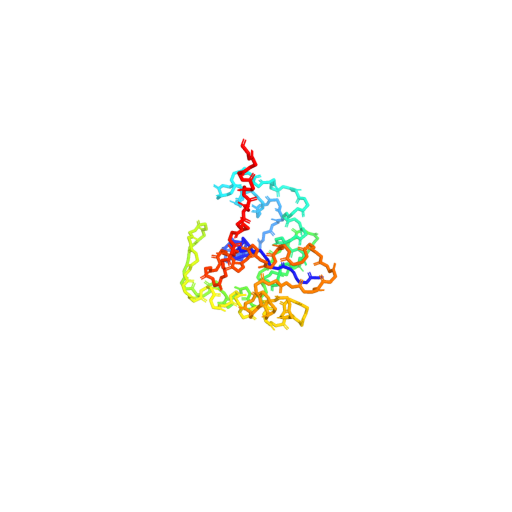 THR A N 1
ATOM 658 C CA . THR A 1 83 ? 12.694 0.268 6.362 1.00 95.56 83 THR A CA 1
ATOM 659 C C . THR A 1 83 ? 13.010 -0.674 5.200 1.00 95.56 83 THR A C 1
ATOM 661 O O . THR A 1 83 ? 12.231 -0.804 4.250 1.00 95.56 83 THR A O 1
ATOM 664 N N . THR A 1 84 ? 14.163 -1.337 5.245 1.00 94.94 84 THR A N 1
ATOM 665 C CA . THR A 1 84 ? 14.546 -2.314 4.215 1.00 94.94 84 THR A CA 1
ATOM 666 C C . THR A 1 84 ? 13.552 -3.474 4.160 1.00 94.94 84 THR A C 1
ATOM 668 O O . THR A 1 84 ? 13.121 -3.869 3.077 1.00 94.94 84 THR A O 1
ATOM 671 N N . GLU A 1 85 ? 13.120 -3.966 5.318 1.00 95.88 85 GLU A N 1
ATOM 672 C CA . GLU A 1 85 ? 12.152 -5.054 5.456 1.00 95.88 85 GLU A CA 1
ATOM 673 C C . GLU A 1 85 ? 10.791 -4.651 4.886 1.00 95.88 85 GLU A C 1
ATOM 675 O O . GLU A 1 85 ? 10.192 -5.410 4.122 1.00 95.88 85 GLU A O 1
ATOM 680 N N . GLU A 1 86 ? 10.324 -3.434 5.191 1.00 94.62 86 GLU A N 1
ATOM 681 C CA . GLU A 1 86 ? 9.103 -2.900 4.591 1.00 94.62 86 GLU A CA 1
ATOM 682 C C . GLU A 1 86 ? 9.248 -2.817 3.070 1.00 94.62 86 GLU A C 1
ATOM 684 O O . GLU A 1 86 ? 8.373 -3.291 2.353 1.00 94.62 86 GLU A O 1
ATOM 689 N N . LYS A 1 87 ? 10.361 -2.287 2.548 1.00 94.62 87 LYS A N 1
ATOM 690 C CA . LYS A 1 87 ? 10.565 -2.182 1.095 1.00 94.62 87 LYS A CA 1
ATOM 691 C C . LYS A 1 87 ? 10.487 -3.537 0.395 1.00 94.62 87 LYS A C 1
ATOM 693 O O . LYS A 1 87 ? 9.800 -3.646 -0.621 1.00 94.62 87 LYS A O 1
ATOM 698 N N . ILE A 1 88 ? 11.150 -4.554 0.945 1.00 94.50 88 ILE A N 1
ATOM 699 C CA . ILE A 1 88 ? 11.131 -5.922 0.408 1.00 94.50 88 ILE A CA 1
ATOM 700 C C . ILE A 1 88 ? 9.710 -6.485 0.441 1.00 94.50 88 ILE A C 1
ATOM 702 O O . ILE A 1 88 ? 9.244 -7.023 -0.563 1.00 94.50 88 ILE A O 1
ATOM 706 N N . PHE A 1 89 ? 8.999 -6.317 1.558 1.00 94.88 89 PHE A N 1
ATOM 707 C CA . PHE A 1 89 ? 7.620 -6.783 1.691 1.00 94.88 89 PHE A CA 1
ATOM 708 C C . PHE A 1 89 ? 6.712 -6.149 0.631 1.00 94.88 89 PHE A C 1
ATOM 710 O O . PHE A 1 89 ? 5.979 -6.849 -0.067 1.00 94.88 89 PHE A O 1
ATOM 717 N N . LEU A 1 90 ? 6.795 -4.826 0.467 1.00 92.50 90 LEU A N 1
ATOM 718 C CA . LEU A 1 90 ? 5.985 -4.082 -0.497 1.00 92.50 90 LEU A CA 1
ATOM 719 C C . LEU A 1 90 ? 6.309 -4.449 -1.945 1.00 92.50 90 LEU A C 1
ATOM 721 O O . LEU A 1 90 ? 5.393 -4.586 -2.757 1.00 92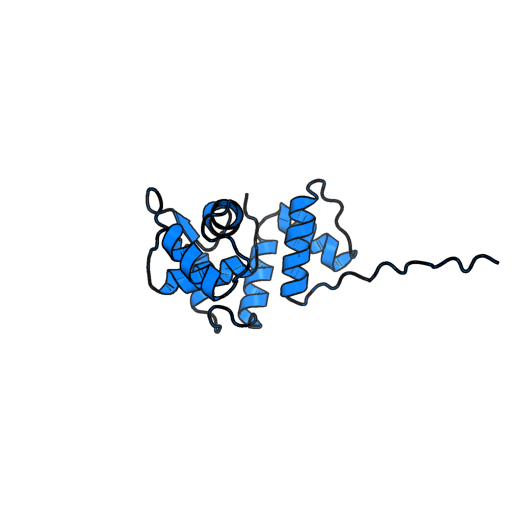.50 90 LEU A O 1
ATOM 725 N N . LEU A 1 91 ? 7.589 -4.646 -2.264 1.00 92.81 91 LEU A N 1
ATOM 726 C CA . LEU A 1 91 ? 7.995 -5.157 -3.569 1.00 92.81 91 LEU A CA 1
ATOM 727 C C . LEU A 1 91 ? 7.411 -6.554 -3.809 1.00 92.81 91 LEU A C 1
ATOM 729 O O . LEU A 1 91 ? 6.861 -6.809 -4.876 1.00 92.81 91 LEU A O 1
ATOM 733 N N . GLY A 1 92 ? 7.457 -7.428 -2.801 1.00 92.56 92 GLY A N 1
ATOM 734 C CA . GLY A 1 92 ? 6.833 -8.748 -2.848 1.00 92.56 92 GLY A CA 1
ATOM 735 C C . GLY A 1 92 ? 5.345 -8.678 -3.197 1.00 92.56 92 GLY A C 1
ATOM 736 O O . GLY A 1 92 ? 4.901 -9.392 -4.092 1.00 92.56 92 GLY A O 1
ATOM 737 N N . LEU A 1 93 ? 4.586 -7.766 -2.577 1.00 90.56 93 LEU A N 1
ATOM 738 C CA . LEU A 1 93 ? 3.160 -7.580 -2.884 1.00 90.56 93 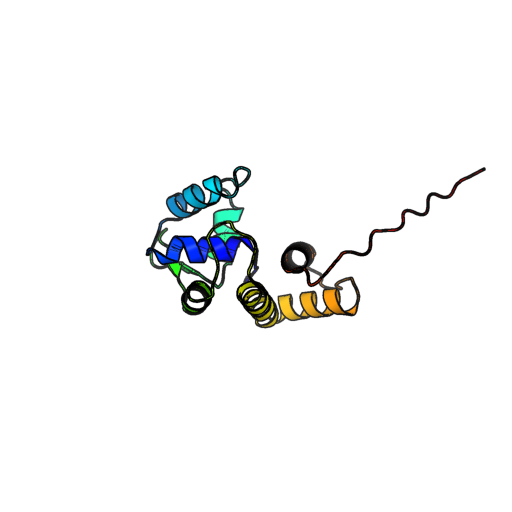LEU A CA 1
ATOM 739 C C . LEU A 1 93 ? 2.908 -7.203 -4.348 1.00 90.56 93 LEU A C 1
ATOM 741 O O . LEU A 1 93 ? 2.012 -7.770 -4.972 1.00 90.56 93 LEU A O 1
ATOM 745 N N . LEU A 1 94 ? 3.709 -6.289 -4.909 1.00 89.25 94 LEU A N 1
ATOM 746 C CA . LEU A 1 94 ? 3.608 -5.912 -6.326 1.00 89.25 94 LEU A CA 1
ATOM 747 C C . LEU A 1 94 ? 3.835 -7.108 -7.257 1.00 89.25 94 LEU A C 1
ATOM 749 O O . LEU A 1 94 ? 3.277 -7.160 -8.351 1.00 89.25 94 LEU A O 1
ATOM 753 N N . LEU A 1 95 ? 4.663 -8.063 -6.832 1.00 90.88 95 LEU A N 1
ATOM 754 C CA . LEU A 1 95 ? 4.967 -9.264 -7.597 1.00 90.88 95 LEU A CA 1
ATOM 755 C C . LEU A 1 95 ? 3.899 -10.354 -7.439 1.00 90.88 95 LEU A C 1
ATOM 757 O O . LEU A 1 95 ? 3.840 -11.246 -8.281 1.00 90.88 95 LEU A O 1
ATOM 761 N N . LEU A 1 96 ? 3.025 -10.301 -6.431 1.00 89.25 96 LEU A N 1
ATOM 762 C CA . LEU A 1 96 ? 1.945 -11.283 -6.286 1.00 89.25 96 LEU A CA 1
ATOM 763 C C . LEU A 1 96 ? 0.860 -11.094 -7.353 1.00 89.25 96 LEU A C 1
ATOM 765 O O . LEU A 1 96 ? 0.456 -12.073 -7.984 1.00 89.25 96 LEU A O 1
ATOM 769 N N . ASP A 1 97 ? 0.447 -9.856 -7.624 1.00 87.38 97 ASP A N 1
ATOM 770 C CA . ASP A 1 97 ? -0.554 -9.559 -8.653 1.00 87.38 97 ASP A CA 1
ATOM 771 C C . ASP A 1 97 ? 0.050 -9.693 -10.070 1.00 87.38 97 ASP A C 1
ATOM 773 O O . ASP A 1 97 ? 1.014 -8.996 -10.384 1.00 87.38 97 ASP A O 1
ATOM 777 N N . PRO A 1 98 ? -0.479 -10.553 -10.967 1.00 90.31 98 PRO A N 1
ATOM 778 C CA . PRO A 1 98 ? 0.124 -10.795 -12.284 1.00 90.31 98 PRO A CA 1
ATOM 779 C C . PRO A 1 98 ? 0.281 -9.538 -13.148 1.00 90.31 98 PRO A C 1
ATOM 781 O O . PRO A 1 98 ? 1.247 -9.408 -13.907 1.00 90.31 98 PRO A O 1
ATOM 784 N N . ARG A 1 99 ? -0.658 -8.596 -13.032 1.00 89.69 99 ARG A N 1
ATOM 785 C CA . ARG A 1 99 ? -0.646 -7.360 -13.811 1.00 89.69 99 ARG A CA 1
ATOM 786 C C . ARG A 1 99 ? 0.421 -6.405 -13.288 1.00 89.69 99 ARG A C 1
ATOM 788 O O . ARG A 1 99 ? 1.217 -5.900 -14.082 1.00 89.69 99 ARG A O 1
ATOM 795 N N . GLN A 1 100 ? 0.472 -6.180 -11.976 1.00 90.19 100 GLN A N 1
ATOM 796 C CA . GLN A 1 100 ? 1.518 -5.367 -11.355 1.00 90.19 100 GLN A CA 1
ATOM 797 C C . GLN A 1 100 ? 2.897 -6.015 -11.494 1.00 90.19 100 GLN A C 1
ATOM 799 O O . GLN A 1 100 ? 3.866 -5.294 -11.730 1.00 90.19 100 GLN A O 1
ATOM 804 N N . ARG A 1 101 ? 2.987 -7.348 -11.460 1.00 93.56 101 ARG A N 1
ATOM 805 C CA . ARG A 1 101 ? 4.220 -8.109 -11.695 1.00 93.56 101 ARG A CA 1
ATOM 806 C C . ARG A 1 101 ? 4.788 -7.831 -13.078 1.00 93.56 101 ARG A C 1
ATOM 808 O O . ARG A 1 101 ? 5.967 -7.511 -13.180 1.00 93.56 101 ARG A O 1
ATOM 815 N N . LYS A 1 102 ? 3.955 -7.886 -14.127 1.00 94.12 102 LYS A N 1
ATOM 816 C CA . LYS A 1 102 ? 4.382 -7.547 -15.495 1.00 94.12 102 LYS A CA 1
ATOM 817 C C . LYS A 1 102 ? 4.905 -6.111 -15.571 1.00 94.12 102 LYS A C 1
ATOM 819 O O . LYS A 1 102 ? 6.007 -5.897 -16.063 1.00 94.12 102 LYS A O 1
ATOM 824 N N . ILE A 1 103 ? 4.137 -5.146 -15.060 1.00 95.06 103 ILE A N 1
ATOM 825 C CA . ILE A 1 103 ? 4.528 -3.726 -15.072 1.00 95.06 103 ILE A CA 1
ATOM 826 C C . ILE A 1 103 ? 5.850 -3.525 -14.319 1.00 95.06 103 ILE A C 1
ATOM 828 O O . ILE A 1 103 ? 6.745 -2.851 -14.819 1.00 95.06 103 ILE A O 1
ATOM 832 N N . THR A 1 104 ? 5.980 -4.127 -13.136 1.00 94.69 104 THR A N 1
ATOM 833 C CA . THR A 1 104 ? 7.183 -4.051 -12.298 1.00 94.69 104 THR A CA 1
ATOM 834 C C . THR A 1 104 ? 8.392 -4.626 -13.024 1.00 94.69 104 THR A C 1
ATOM 836 O O . THR A 1 104 ? 9.417 -3.957 -13.111 1.00 94.69 104 THR A O 1
ATOM 839 N N . ALA A 1 105 ? 8.264 -5.822 -13.602 1.00 94.94 105 ALA A N 1
ATOM 840 C CA . ALA A 1 105 ? 9.345 -6.471 -14.336 1.00 94.94 105 ALA A CA 1
ATOM 841 C C . ALA A 1 105 ? 9.804 -5.640 -15.544 1.00 94.94 105 ALA A C 1
ATOM 843 O O . ALA A 1 105 ? 11.001 -5.431 -15.721 1.00 94.94 105 ALA A O 1
ATOM 844 N N . GLU A 1 106 ? 8.871 -5.114 -16.343 1.00 95.75 106 GLU A N 1
ATOM 845 C CA . GLU A 1 106 ? 9.206 -4.272 -17.497 1.00 95.75 106 GLU A CA 1
ATOM 846 C C . GLU A 1 106 ? 9.878 -2.956 -17.078 1.00 95.75 106 GLU A C 1
ATOM 848 O O . GLU A 1 106 ? 10.873 -2.561 -17.681 1.00 95.75 106 GLU A O 1
ATOM 853 N N . LEU A 1 107 ? 9.383 -2.289 -16.028 1.00 95.25 107 LEU A N 1
ATOM 854 C CA . LEU A 1 107 ? 10.001 -1.061 -15.524 1.00 95.25 107 LEU A CA 1
ATOM 855 C C . LEU A 1 107 ? 11.436 -1.311 -15.047 1.00 95.25 107 LEU A C 1
ATOM 857 O O . LEU A 1 107 ? 12.330 -0.570 -15.446 1.00 95.25 107 LEU A O 1
ATOM 861 N N . LEU A 1 108 ? 11.663 -2.356 -14.248 1.00 93.62 108 LEU A N 1
ATOM 862 C CA . LEU A 1 108 ? 12.990 -2.674 -13.712 1.00 93.62 108 LEU A CA 1
ATOM 863 C C . LEU A 1 108 ? 13.975 -3.126 -14.799 1.00 93.62 108 LEU A C 1
ATOM 865 O O . LEU A 1 108 ? 15.139 -2.745 -14.752 1.00 93.62 108 LEU A O 1
ATOM 869 N N . ALA A 1 109 ? 13.523 -3.914 -15.778 1.00 93.62 109 ALA A N 1
ATOM 870 C CA . ALA A 1 109 ? 14.401 -4.460 -16.813 1.00 93.62 109 ALA A CA 1
ATOM 871 C C . ALA A 1 109 ? 14.638 -3.500 -17.990 1.00 93.62 109 ALA A C 1
ATOM 873 O O . ALA A 1 109 ? 15.722 -3.488 -18.566 1.00 93.62 109 ALA A O 1
ATOM 874 N N . LEU A 1 110 ? 13.620 -2.728 -18.385 1.00 93.44 110 LEU A N 1
ATOM 875 C CA . LEU A 1 110 ? 13.622 -1.959 -19.638 1.00 93.44 110 LEU A CA 1
ATOM 876 C C . LEU A 1 110 ? 13.531 -0.446 -19.428 1.00 93.44 110 LEU A C 1
ATOM 878 O O . LEU A 1 110 ? 13.568 0.309 -20.401 1.00 93.44 110 LEU A O 1
ATOM 882 N N . GLY A 1 111 ? 13.304 0.017 -18.199 1.00 92.25 111 GLY A N 1
ATOM 883 C CA . GLY A 1 111 ? 13.056 1.430 -17.925 1.00 92.25 111 GLY A CA 1
ATOM 884 C C . GLY A 1 111 ? 11.656 1.916 -18.324 1.00 92.25 111 GLY A C 1
ATOM 885 O O . GLY A 1 111 ? 11.324 3.073 -18.075 1.00 92.25 111 GLY A O 1
ATOM 886 N N . LYS A 1 112 ? 10.814 1.071 -18.934 1.00 93.62 112 LYS A N 1
ATOM 887 C CA . LYS A 1 112 ? 9.476 1.419 -19.447 1.00 93.62 112 LYS A CA 1
ATOM 888 C C . LYS A 1 112 ? 8.554 0.201 -19.455 1.00 93.62 112 LYS A C 1
ATOM 890 O O . LYS A 1 112 ? 9.031 -0.917 -19.586 1.00 93.62 112 LYS A O 1
ATOM 895 N N . SER A 1 113 ? 7.240 0.421 -19.387 1.00 95.06 113 SER A N 1
ATOM 896 C CA . SER A 1 113 ? 6.232 -0.645 -19.488 1.00 95.06 113 SER A CA 1
ATOM 897 C C . SER A 1 113 ? 5.365 -0.505 -20.741 1.00 95.06 113 SER A C 1
ATOM 899 O O . SER A 1 113 ? 5.020 0.605 -21.150 1.00 95.06 113 SER A O 1
ATOM 901 N N . SER A 1 114 ? 5.011 -1.648 -21.332 1.00 94.56 114 SER A N 1
ATOM 902 C CA . SER A 1 114 ? 4.122 -1.788 -22.492 1.00 94.56 114 SER A CA 1
ATOM 903 C C . SER A 1 114 ? 2.641 -1.916 -22.109 1.00 94.56 114 SER A C 1
ATOM 905 O O . SER A 1 114 ? 1.777 -2.002 -22.982 1.00 94.56 114 SER A O 1
ATOM 907 N N . ALA A 1 115 ? 2.325 -1.967 -20.810 1.00 93.69 115 ALA A N 1
ATOM 908 C CA . ALA A 1 115 ? 0.968 -2.203 -20.341 1.00 93.69 115 ALA A CA 1
ATOM 909 C C . ALA A 1 115 ? -0.002 -1.096 -20.792 1.00 93.69 115 ALA A C 1
ATOM 911 O O . ALA A 1 115 ? 0.273 0.096 -20.655 1.00 93.69 115 ALA A O 1
ATOM 912 N N . ALA A 1 116 ? -1.178 -1.505 -21.280 1.00 91.31 116 ALA A N 1
ATOM 913 C CA . ALA A 1 116 ? -2.200 -0.584 -21.782 1.00 91.31 116 ALA A CA 1
ATOM 914 C C . ALA A 1 116 ? -2.752 0.356 -20.694 1.00 91.31 116 ALA A C 1
ATOM 916 O O . ALA A 1 116 ? -3.115 1.499 -20.974 1.00 91.31 116 ALA A O 1
ATOM 917 N N . ASP A 1 117 ? -2.793 -0.101 -19.439 1.00 91.06 117 ASP A N 1
ATOM 918 C CA . ASP A 1 117 ? -3.233 0.725 -18.317 1.00 91.06 117 ASP A CA 1
ATOM 919 C C . ASP A 1 117 ? -2.121 1.656 -17.846 1.00 91.06 117 ASP A C 1
ATOM 921 O O . ASP A 1 117 ? -1.330 1.349 -16.950 1.00 91.06 117 ASP A O 1
ATOM 925 N N . ARG A 1 118 ? -2.111 2.841 -18.456 1.00 91.12 118 ARG A N 1
ATOM 926 C CA . ARG A 1 118 ? -1.191 3.927 -18.117 1.00 91.12 118 ARG A CA 1
ATOM 927 C C . ARG A 1 118 ? -1.293 4.344 -16.657 1.00 91.12 118 ARG A C 1
ATOM 929 O O . ARG A 1 118 ? -0.288 4.750 -16.079 1.00 91.12 118 ARG A O 1
ATOM 936 N N . TRP A 1 119 ? -2.479 4.276 -16.061 1.00 88.62 119 TRP A N 1
ATOM 937 C CA . TRP A 1 119 ? -2.658 4.681 -14.676 1.00 88.62 119 TRP A CA 1
ATOM 938 C C . TRP A 1 119 ? -1.965 3.696 -13.730 1.00 88.62 119 TRP A C 1
ATOM 940 O O . TRP A 1 119 ? -1.192 4.135 -12.875 1.00 88.62 119 TRP A O 1
ATOM 950 N N . ALA A 1 120 ? -2.138 2.387 -13.943 1.00 90.06 120 ALA A N 1
ATOM 951 C CA . ALA A 1 120 ? -1.425 1.355 -13.191 1.00 90.06 120 ALA A CA 1
ATOM 952 C C . ALA A 1 120 ? 0.096 1.473 -13.370 1.00 90.06 120 ALA A C 1
ATOM 954 O O . ALA A 1 120 ? 0.827 1.400 -12.386 1.00 90.06 120 ALA A O 1
ATOM 955 N N . VAL A 1 121 ? 0.571 1.744 -14.594 1.00 93.00 121 VAL A N 1
ATOM 956 C CA . VAL A 1 121 ? 1.998 2.008 -14.852 1.00 93.00 121 VAL A CA 1
ATOM 957 C C . VAL A 1 121 ? 2.492 3.189 -14.019 1.00 93.00 121 VAL A C 1
ATOM 959 O O . VAL A 1 121 ? 3.476 3.048 -13.300 1.00 93.00 121 VAL A O 1
ATOM 962 N N . ILE A 1 122 ? 1.794 4.329 -14.051 1.00 91.56 122 ILE A N 1
ATOM 963 C CA . ILE A 1 122 ? 2.184 5.527 -13.292 1.00 91.56 122 ILE A CA 1
ATOM 964 C C . ILE A 1 122 ? 2.242 5.243 -11.789 1.00 91.56 122 ILE A C 1
ATOM 966 O O . ILE A 1 122 ? 3.193 5.676 -11.135 1.00 91.56 122 ILE A O 1
ATOM 970 N N . GLN A 1 123 ? 1.247 4.550 -11.230 1.00 90.44 123 GLN A N 1
ATOM 971 C CA . GLN A 1 123 ? 1.242 4.275 -9.793 1.00 90.44 123 GLN A CA 1
ATOM 972 C C . GLN A 1 123 ? 2.324 3.266 -9.404 1.00 90.44 123 GLN A C 1
ATOM 974 O O . GLN A 1 123 ? 3.063 3.532 -8.458 1.00 90.44 123 GLN A O 1
ATOM 979 N N . THR A 1 124 ? 2.502 2.180 -10.162 1.00 92.44 124 THR A N 1
ATOM 980 C CA . THR A 1 124 ? 3.597 1.231 -9.916 1.00 92.44 124 THR A CA 1
ATOM 981 C C . THR A 1 124 ? 4.954 1.926 -10.014 1.00 92.44 124 THR A C 1
ATOM 983 O O . THR A 1 124 ? 5.776 1.751 -9.121 1.00 92.44 124 THR A O 1
ATOM 986 N N . THR A 1 125 ? 5.181 2.787 -11.016 1.00 93.69 125 THR A N 1
ATOM 987 C CA . THR A 1 125 ? 6.417 3.581 -11.104 1.00 93.69 125 THR A CA 1
ATOM 988 C C . THR A 1 125 ? 6.653 4.407 -9.840 1.00 93.69 125 THR A C 1
ATOM 990 O O . THR A 1 125 ? 7.731 4.328 -9.262 1.00 93.69 125 THR A O 1
ATOM 993 N N . ARG A 1 126 ? 5.642 5.151 -9.371 1.00 91.94 126 ARG A N 1
ATOM 994 C CA . ARG A 1 126 ? 5.759 5.968 -8.151 1.00 91.94 126 ARG A CA 1
ATOM 995 C C . ARG A 1 126 ? 6.093 5.131 -6.922 1.00 91.94 126 ARG A C 1
ATOM 997 O O . ARG A 1 126 ? 6.850 5.586 -6.069 1.00 91.94 126 ARG A O 1
ATOM 1004 N N . VAL A 1 127 ? 5.526 3.928 -6.810 1.00 92.44 127 VAL A N 1
ATOM 1005 C CA . VAL A 1 127 ? 5.880 3.011 -5.722 1.00 92.44 127 VAL A CA 1
ATOM 1006 C C . VAL A 1 127 ? 7.339 2.596 -5.843 1.00 92.44 127 VAL A C 1
ATOM 1008 O O . VAL A 1 127 ? 8.069 2.763 -4.874 1.00 92.44 127 VAL A O 1
ATOM 1011 N N . LEU A 1 128 ? 7.791 2.127 -7.008 1.00 94.06 128 LEU A N 1
ATOM 1012 C CA . LEU A 1 128 ? 9.175 1.676 -7.199 1.00 94.06 128 LEU A CA 1
ATOM 1013 C C . LEU A 1 128 ? 10.205 2.795 -6.946 1.00 94.06 128 LEU A C 1
ATOM 1015 O O . LEU A 1 128 ? 11.231 2.540 -6.316 1.00 94.06 128 LEU A O 1
ATOM 1019 N N . GLU A 1 129 ? 9.896 4.037 -7.336 1.00 93.00 129 GLU A N 1
ATOM 1020 C CA . GLU A 1 129 ? 10.695 5.227 -6.998 1.00 93.00 129 GLU A CA 1
ATOM 1021 C C . GLU A 1 129 ? 10.784 5.425 -5.476 1.00 93.00 129 GLU A C 1
ATOM 1023 O O . GLU A 1 129 ? 11.861 5.643 -4.927 1.00 93.00 129 GLU A O 1
ATOM 1028 N N . LYS A 1 130 ? 9.662 5.296 -4.756 1.00 90.50 130 LYS A N 1
ATOM 1029 C CA . LYS A 1 130 ? 9.633 5.412 -3.287 1.00 90.50 130 LYS A CA 1
ATOM 1030 C C . LYS A 1 130 ? 10.307 4.243 -2.569 1.00 90.50 130 LYS A C 1
ATOM 1032 O O . LYS A 1 130 ? 10.803 4.425 -1.458 1.00 90.50 130 LYS A O 1
ATOM 1037 N N . LEU A 1 131 ? 10.335 3.065 -3.186 1.00 91.75 131 LEU A N 1
ATOM 1038 C CA . LEU A 1 131 ? 11.118 1.928 -2.706 1.00 91.75 131 LEU A CA 1
ATOM 1039 C C . LEU A 1 131 ? 12.626 2.144 -2.931 1.00 91.75 131 LEU A C 1
ATOM 1041 O O . LEU A 1 131 ? 13.431 1.566 -2.200 1.00 91.75 131 LEU A O 1
ATOM 1045 N N . GLY A 1 132 ? 13.009 3.017 -3.870 1.00 91.38 132 GLY A N 1
ATOM 1046 C CA . GLY A 1 132 ? 14.402 3.273 -4.240 1.00 91.38 132 GLY A CA 1
ATOM 1047 C C . GLY A 1 132 ? 15.003 2.167 -5.107 1.00 91.38 132 GLY A C 1
ATOM 1048 O O . GLY A 1 132 ? 16.208 1.957 -5.076 1.00 91.38 132 GLY A O 1
ATOM 1049 N N . VAL A 1 133 ? 14.162 1.424 -5.833 1.00 90.25 133 VAL A N 1
ATOM 1050 C CA . VAL A 1 133 ? 14.583 0.321 -6.723 1.00 90.25 133 VAL A CA 1
ATOM 1051 C C . VAL A 1 133 ? 14.442 0.678 -8.201 1.00 90.25 133 VAL A C 1
ATOM 1053 O O . VAL A 1 133 ? 14.717 -0.142 -9.070 1.00 90.25 133 VAL A O 1
ATOM 1056 N N . TYR A 1 134 ? 13.965 1.886 -8.492 1.00 89.75 134 TYR A N 1
ATOM 1057 C CA . TYR A 1 134 ? 13.755 2.375 -9.842 1.00 89.75 134 TYR A CA 1
ATOM 1058 C C . TYR A 1 134 ? 13.948 3.886 -9.876 1.00 89.75 134 TYR A C 1
ATOM 1060 O O . TYR A 1 134 ? 13.328 4.614 -9.101 1.00 89.75 134 TYR A O 1
ATOM 1068 N N . GLU A 1 135 ? 14.761 4.348 -10.816 1.00 82.62 135 GLU A N 1
ATOM 1069 C CA . GLU A 1 135 ? 14.911 5.759 -11.139 1.00 82.62 135 GLU A CA 1
ATOM 1070 C C . GLU A 1 135 ? 14.511 5.956 -12.595 1.00 82.62 135 GLU A C 1
ATOM 1072 O O . GLU A 1 135 ? 14.963 5.234 -13.488 1.00 82.62 135 GLU A O 1
ATOM 1077 N N . ARG A 1 136 ? 13.646 6.939 -12.860 1.00 72.12 136 ARG A N 1
ATOM 1078 C CA . ARG A 1 136 ? 13.397 7.345 -14.241 1.00 72.12 136 ARG A CA 1
ATOM 1079 C C . ARG A 1 136 ? 14.668 7.967 -14.778 1.00 72.12 136 ARG A C 1
ATOM 1081 O O . ARG A 1 136 ? 15.087 9.014 -14.291 1.00 72.12 136 ARG A O 1
ATOM 1088 N N . THR A 1 137 ? 15.223 7.374 -15.828 1.00 64.62 137 THR A N 1
ATOM 1089 C CA . THR A 1 137 ? 16.248 8.046 -16.619 1.00 64.62 137 THR A CA 1
ATOM 1090 C C . THR A 1 137 ? 15.671 9.394 -17.063 1.00 64.62 137 THR A C 1
ATOM 1092 O O . THR A 1 137 ? 14.584 9.414 -17.662 1.00 64.62 137 THR A O 1
ATOM 1095 N N . PRO A 1 138 ? 16.309 10.530 -16.730 1.00 57.25 138 PRO A N 1
ATOM 1096 C CA . PRO A 1 138 ? 15.822 11.822 -17.178 1.00 57.25 138 PRO A CA 1
ATOM 1097 C C . PRO A 1 138 ? 15.759 11.804 -18.704 1.00 57.25 138 PRO A C 1
ATOM 1099 O O . PRO A 1 138 ? 16.674 11.319 -19.371 1.00 57.25 138 PRO A O 1
ATOM 1102 N N . ARG A 1 139 ? 14.659 12.313 -19.272 1.00 49.53 139 ARG A N 1
ATOM 1103 C CA . ARG A 1 139 ? 14.639 12.617 -20.703 1.00 49.53 139 ARG A CA 1
ATOM 1104 C C . ARG A 1 139 ? 15.721 13.665 -20.919 1.00 49.53 139 ARG A C 1
ATOM 1106 O O . ARG A 1 139 ? 15.552 14.795 -20.468 1.00 49.53 139 ARG A O 1
ATOM 1113 N N . VAL A 1 140 ? 16.816 13.284 -21.570 1.00 47.09 140 VAL A N 1
ATOM 1114 C CA . VAL A 1 140 ? 17.741 14.253 -22.149 1.00 47.09 140 VAL A CA 1
ATOM 1115 C C . VAL A 1 140 ? 16.901 15.040 -23.145 1.00 47.09 140 VAL A C 1
ATOM 1117 O O . VAL A 1 140 ? 16.474 14.514 -24.170 1.00 47.09 140 VAL A O 1
ATOM 1120 N N . VAL A 1 141 ? 16.540 16.266 -22.775 1.00 50.06 141 VAL A N 1
ATOM 1121 C CA . VAL A 1 141 ? 16.020 17.223 -23.739 1.00 50.06 141 VAL A CA 1
ATOM 1122 C C . VAL A 1 141 ? 17.250 17.614 -24.532 1.00 50.06 141 VAL A C 1
ATOM 1124 O O . VAL A 1 141 ? 18.075 18.380 -24.044 1.00 50.06 141 VAL A O 1
ATOM 1127 N N . GLU A 1 142 ? 17.428 17.014 -25.706 1.00 45.06 142 GLU A N 1
ATOM 1128 C CA . GLU A 1 142 ? 18.345 17.555 -26.698 1.00 45.06 142 GLU A CA 1
ATOM 1129 C C . GLU A 1 142 ? 17.822 18.950 -27.040 1.00 45.06 142 GLU A C 1
ATOM 1131 O O . GLU A 1 142 ? 16.925 19.128 -27.862 1.00 45.06 142 GLU A O 1
ATOM 1136 N N . THR A 1 143 ? 18.325 19.965 -26.339 1.00 46.38 143 THR A N 1
ATOM 1137 C CA . THR A 1 143 ? 18.311 21.323 -26.855 1.00 46.38 143 THR A CA 1
ATOM 1138 C C . THR A 1 143 ? 19.165 21.277 -28.106 1.00 46.38 143 THR A C 1
ATOM 1140 O O . THR A 1 143 ? 20.390 21.349 -28.035 1.00 46.38 143 THR A O 1
ATOM 1143 N N . THR A 1 144 ? 18.519 21.104 -29.257 1.00 51.25 144 THR A N 1
ATOM 1144 C CA . THR A 1 144 ? 19.064 21.549 -30.532 1.00 51.25 144 THR A CA 1
ATOM 1145 C C . THR A 1 144 ? 19.375 23.029 -30.373 1.00 51.25 144 THR A C 1
ATOM 1147 O O . THR A 1 144 ? 18.488 23.875 -30.483 1.00 51.25 144 THR A O 1
ATOM 1150 N N . SER A 1 145 ? 20.630 23.327 -30.044 1.00 48.81 145 SER A N 1
ATOM 1151 C CA . SER A 1 145 ? 21.239 24.638 -30.206 1.00 48.81 145 SER A CA 1
ATOM 1152 C C . SER A 1 145 ? 21.219 24.940 -31.702 1.00 48.81 145 SER A C 1
ATOM 1154 O O . SER A 1 145 ? 22.114 24.549 -32.446 1.00 48.81 145 SER A O 1
ATOM 1156 N N . GLY A 1 146 ? 20.109 25.512 -32.157 1.00 52.38 146 GLY A N 1
ATOM 1157 C CA . GLY A 1 146 ? 19.935 25.976 -33.519 1.00 52.38 146 GLY A CA 1
ATOM 1158 C C . GLY A 1 146 ? 20.538 27.365 -33.666 1.00 52.38 146 GLY A C 1
ATOM 1159 O O . GLY A 1 146 ? 19.953 28.309 -33.149 1.00 52.38 146 GLY A O 1
ATOM 1160 N N . VAL A 1 147 ? 21.653 27.397 -34.404 1.00 46.53 147 VAL A N 1
ATOM 1161 C CA . VAL A 1 147 ? 22.225 28.493 -35.216 1.00 46.53 147 VAL A CA 1
ATOM 1162 C C . VAL A 1 147 ? 22.643 29.767 -34.485 1.00 46.53 147 VAL A C 1
ATOM 1164 O O . VAL A 1 147 ? 21.771 30.568 -34.091 1.00 46.53 147 VAL A O 1
#

Sequence (147 aa):
MVLYDVRCRDVARILASGPRTRKEIGTELRKIYPTLRARGAWVREVLLEWNPLVVKIGNDTWDLSDLGRALVKLPGELGKPLTTEEKIFLLGLLLLDPRQRKITAELLALGKSSAADRWAVIQTTRVLEKLGVYERTPRVVETTSGV

Secondary structure (DSSP, 8-state):
-----TTHHHHHHHHTT--EEHHHHHHHHHHH-TTS-TTSHHHHIIIIIT-TTEEE-SSSEEEE-HHHHHHHTSS--TTSPPPHHHHHHHHHHHHHSHHHHHHHHHHHHHSS---S-HHHHHHHHHHHHHHTS--PPP---------

pLDDT: mean 89.68, std 12.72, range [45.06, 98.62]